Protein AF-A0A358PGA5-F1 (afdb_monomer_lite)

Radius of gyration: 13.99 Å; chains: 1; bounding box: 40×25×30 Å

Structure (mmCIF, N/CA/C/O backbone):
data_AF-A0A358PGA5-F1
#
_entry.id   AF-A0A358PGA5-F1
#
loop_
_atom_site.group_PDB
_atom_site.id
_atom_site.type_symbol
_atom_site.label_atom_id
_atom_site.label_alt_id
_atom_site.label_comp_id
_atom_site.label_asym_id
_atom_site.label_entity_id
_atom_site.label_seq_id
_atom_site.pdbx_PDB_ins_code
_atom_site.Cartn_x
_atom_site.Cartn_y
_atom_site.Cartn_z
_atom_site.occupancy
_atom_site.B_iso_or_equiv
_atom_site.auth_seq_id
_atom_site.auth_comp_id
_atom_site.auth_asym_id
_atom_site.auth_atom_id
_atom_site.pdbx_PDB_model_num
ATOM 1 N N . MET A 1 1 ? -3.396 7.005 -7.851 1.00 58.19 1 MET A N 1
ATOM 2 C CA . MET A 1 1 ? -2.504 7.133 -6.671 1.00 58.19 1 MET A CA 1
ATOM 3 C C . MET A 1 1 ? -2.902 8.210 -5.656 1.00 58.19 1 MET A C 1
ATOM 5 O O . MET A 1 1 ? -2.906 7.913 -4.468 1.00 58.19 1 MET A O 1
ATOM 9 N N . VAL A 1 2 ? -3.245 9.437 -6.076 1.00 62.94 2 VAL A N 1
ATOM 10 C CA . VAL A 1 2 ? -3.560 10.567 -5.164 1.00 62.94 2 VAL A CA 1
ATOM 11 C C . VAL A 1 2 ? -4.655 10.233 -4.138 1.00 62.94 2 VAL A C 1
ATOM 13 O O . VAL A 1 2 ? -4.516 10.547 -2.958 1.00 62.94 2 VAL A O 1
ATOM 16 N N . LEU A 1 3 ? -5.711 9.532 -4.565 1.00 62.84 3 LEU A N 1
ATOM 17 C CA . LEU A 1 3 ? -6.801 9.099 -3.686 1.00 62.84 3 LEU A CA 1
ATOM 18 C C . LEU A 1 3 ? -6.329 8.131 -2.588 1.00 62.84 3 LEU A C 1
ATOM 20 O O . LEU A 1 3 ? -6.672 8.313 -1.424 1.00 62.84 3 LEU A O 1
ATOM 24 N N . GLY A 1 4 ? -5.499 7.148 -2.950 1.00 61.44 4 GLY A N 1
ATOM 25 C CA . GLY A 1 4 ? -4.940 6.179 -2.009 1.00 61.44 4 GLY A CA 1
ATOM 26 C C . GLY A 1 4 ? -4.109 6.856 -0.922 1.00 61.44 4 GLY A C 1
ATOM 27 O O . GLY A 1 4 ? -4.345 6.601 0.252 1.00 61.44 4 GLY A O 1
ATOM 28 N N . ARG A 1 5 ? -3.226 7.793 -1.297 1.00 67.81 5 ARG A N 1
ATOM 29 C CA . ARG A 1 5 ? -2.420 8.580 -0.343 1.00 67.81 5 ARG A CA 1
ATOM 30 C C . ARG A 1 5 ? -3.267 9.423 0.614 1.00 67.81 5 ARG A C 1
ATOM 32 O O . ARG A 1 5 ? -2.954 9.546 1.795 1.00 67.81 5 ARG A O 1
ATOM 39 N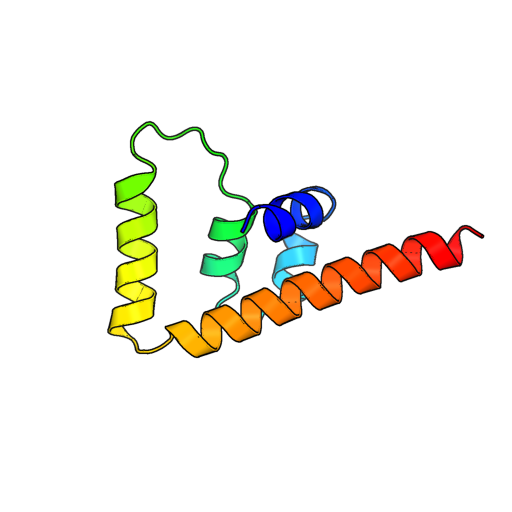 N . LYS A 1 6 ? -4.353 10.018 0.115 1.00 71.75 6 LYS A N 1
ATOM 40 C CA . LYS A 1 6 ? -5.250 10.860 0.924 1.00 71.75 6 LYS A CA 1
ATOM 41 C C . LYS A 1 6 ? -6.056 10.052 1.943 1.00 71.75 6 LYS A C 1
ATOM 43 O O . LYS A 1 6 ? -6.407 10.579 2.995 1.00 71.75 6 LYS A O 1
ATOM 48 N N . ILE A 1 7 ? -6.377 8.802 1.616 1.00 65.19 7 ILE A N 1
ATOM 49 C CA . ILE A 1 7 ? -7.085 7.892 2.518 1.00 65.19 7 ILE A CA 1
ATOM 50 C C . ILE A 1 7 ? -6.090 7.252 3.493 1.00 65.19 7 ILE A C 1
ATOM 52 O O . ILE A 1 7 ? -6.346 7.282 4.693 1.00 65.19 7 ILE A O 1
ATOM 56 N N . SER A 1 8 ? -4.940 6.756 3.017 1.00 64.94 8 SER A N 1
ATOM 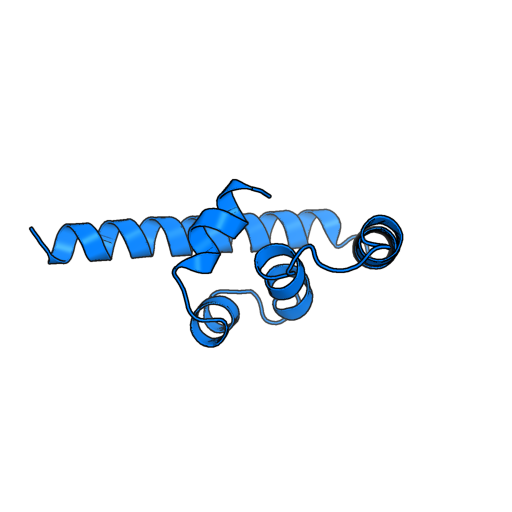57 C CA . SER A 1 8 ? -3.917 6.096 3.844 1.00 64.94 8 SER A CA 1
ATOM 58 C C . SER A 1 8 ? -3.323 7.010 4.915 1.00 64.94 8 SER A C 1
ATOM 60 O O . SER A 1 8 ? -3.033 6.531 6.005 1.00 64.94 8 SER A O 1
ATOM 62 N N . SER A 1 9 ? -3.199 8.317 4.662 1.00 73.00 9 SER A N 1
ATOM 63 C CA . SER A 1 9 ? -2.642 9.279 5.626 1.00 73.00 9 SER A CA 1
ATOM 64 C C . SER A 1 9 ? -3.434 9.395 6.934 1.00 73.00 9 SER A C 1
ATOM 66 O O . SER A 1 9 ? -2.893 9.876 7.929 1.00 73.00 9 SER A O 1
ATOM 68 N N . LYS A 1 10 ? -4.696 8.941 6.955 1.00 71.56 10 LYS A N 1
ATOM 69 C CA . LYS A 1 10 ? -5.542 8.885 8.159 1.00 71.56 10 LYS A CA 1
ATOM 70 C C . LYS A 1 10 ? -5.424 7.571 8.940 1.00 71.56 10 LYS A C 1
ATOM 72 O O . LYS A 1 10 ? -6.000 7.463 10.018 1.00 71.56 10 LYS A O 1
ATOM 77 N N . TYR A 1 11 ? -4.690 6.589 8.418 1.00 71.75 11 TYR A N 1
ATOM 78 C CA . TYR A 1 11 ? -4.486 5.284 9.041 1.00 71.75 11 TYR A CA 1
ATOM 79 C C . TYR A 1 11 ? -3.016 5.090 9.420 1.00 71.75 11 TYR A C 1
ATOM 81 O O . TYR A 1 11 ? -2.105 5.569 8.749 1.00 71.75 11 TYR A O 1
ATOM 89 N N . THR A 1 12 ? -2.761 4.362 10.509 1.00 79.12 12 THR A N 1
ATOM 90 C CA . THR A 1 12 ? -1.386 4.017 10.890 1.00 79.12 12 THR A CA 1
ATOM 91 C C . THR A 1 12 ? -0.786 3.026 9.890 1.00 79.12 12 THR A C 1
ATOM 93 O O . THR A 1 12 ? -1.492 2.170 9.352 1.00 79.12 12 THR A O 1
ATOM 96 N N . ARG A 1 13 ? 0.540 3.075 9.699 1.00 76.19 13 ARG A N 1
ATOM 97 C CA . ARG A 1 13 ? 1.288 2.103 8.873 1.00 76.19 13 ARG A CA 1
ATOM 98 C C . ARG A 1 13 ? 0.979 0.651 9.247 1.00 76.19 13 ARG A C 1
ATOM 100 O O . 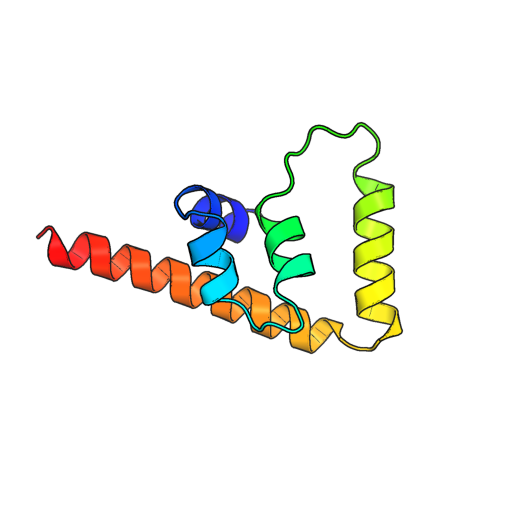ARG A 1 13 ? 0.727 -0.184 8.387 1.00 76.19 13 ARG A O 1
ATOM 107 N N . SER A 1 14 ? 0.895 0.373 10.550 1.00 81.00 14 SER A N 1
ATOM 108 C CA . SER A 1 14 ? 0.527 -0.948 11.075 1.00 81.00 14 SER A CA 1
ATOM 109 C C . SER A 1 14 ? -0.867 -1.396 10.614 1.00 81.00 14 SER A C 1
ATOM 111 O O . SER A 1 14 ? -1.045 -2.545 10.209 1.00 81.00 14 SER A O 1
ATOM 113 N N . ARG A 1 15 ? -1.858 -0.493 10.613 1.00 79.12 15 ARG A N 1
ATOM 114 C CA . ARG A 1 15 ? -3.222 -0.807 10.160 1.00 79.12 15 ARG A CA 1
ATOM 115 C C . ARG A 1 15 ? -3.302 -0.975 8.641 1.00 79.12 15 ARG A C 1
ATOM 117 O O . ARG A 1 15 ? -4.000 -1.871 8.171 1.00 79.12 15 ARG A O 1
ATOM 124 N N . LEU A 1 16 ? -2.533 -0.184 7.891 1.00 80.44 16 LEU A N 1
ATOM 125 C CA . LEU A 1 16 ? -2.393 -0.332 6.443 1.00 80.44 16 LEU A CA 1
ATOM 126 C C . LEU A 1 16 ? -1.828 -1.716 6.085 1.00 80.44 16 LEU A C 1
ATOM 128 O O . LEU A 1 16 ? -2.494 -2.469 5.382 1.00 80.44 16 LEU A O 1
ATOM 132 N N . ARG A 1 17 ? -0.676 -2.105 6.651 1.00 81.38 17 ARG A N 1
ATOM 133 C CA . ARG A 1 17 ? -0.039 -3.415 6.403 1.00 81.38 17 ARG A CA 1
ATOM 134 C C . ARG A 1 17 ? -0.949 -4.606 6.688 1.00 81.38 17 ARG A C 1
ATOM 136 O O . ARG A 1 17 ? -0.961 -5.553 5.916 1.00 81.38 17 ARG A O 1
ATOM 143 N N . LYS A 1 18 ? -1.739 -4.558 7.766 1.00 85.44 18 LYS A N 1
ATOM 144 C CA . LYS A 1 18 ? -2.693 -5.631 8.113 1.00 85.44 18 LYS A CA 1
ATOM 145 C C . LYS A 1 18 ? -3.815 -5.810 7.084 1.00 85.44 18 LYS A C 1
ATOM 147 O O . LYS A 1 18 ? -4.464 -6.848 7.069 1.00 85.44 18 LYS A O 1
ATOM 152 N N . THR A 1 19 ? -4.063 -4.794 6.263 1.00 79.88 19 THR A N 1
ATOM 153 C CA . THR A 1 19 ? -5.137 -4.781 5.259 1.00 79.88 19 THR A CA 1
ATOM 154 C C . THR A 1 19 ? -4.643 -5.246 3.883 1.00 79.88 19 THR A C 1
ATOM 156 O O . THR A 1 19 ? -5.452 -5.647 3.040 1.00 79.88 19 THR A O 1
ATOM 159 N N . LEU A 1 20 ? -3.326 -5.190 3.665 1.00 83.25 20 LEU A N 1
ATOM 160 C CA . LEU A 1 20 ? -2.658 -5.510 2.408 1.00 83.25 20 LEU A CA 1
ATOM 161 C C . LEU A 1 20 ? -2.363 -7.005 2.286 1.00 83.25 20 LEU A C 1
ATOM 163 O O . LEU A 1 20 ? -2.140 -7.696 3.277 1.00 83.25 20 LEU A O 1
ATOM 167 N N . ASP A 1 21 ? -2.307 -7.487 1.043 1.00 82.81 21 ASP A N 1
ATOM 168 C CA . ASP A 1 21 ? -1.718 -8.792 0.752 1.00 82.81 21 ASP A CA 1
ATOM 169 C C . ASP A 1 21 ? -0.244 -8.784 1.210 1.00 82.81 21 ASP A C 1
ATOM 171 O O . ASP A 1 21 ? 0.507 -7.894 0.791 1.00 82.81 21 ASP A O 1
ATOM 175 N N . PRO A 1 22 ? 0.204 -9.745 2.042 1.00 83.50 22 PRO A N 1
ATOM 176 C CA . PRO A 1 22 ? 1.581 -9.802 2.529 1.00 83.50 22 PRO A CA 1
ATOM 177 C C . PRO A 1 22 ? 2.637 -9.769 1.418 1.00 83.50 22 PRO A C 1
ATOM 179 O O . PRO A 1 22 ? 3.712 -9.210 1.629 1.00 83.50 22 PRO A O 1
ATOM 182 N N . ARG A 1 23 ? 2.330 -10.316 0.234 1.00 82.88 23 ARG A N 1
ATOM 183 C CA . ARG A 1 23 ?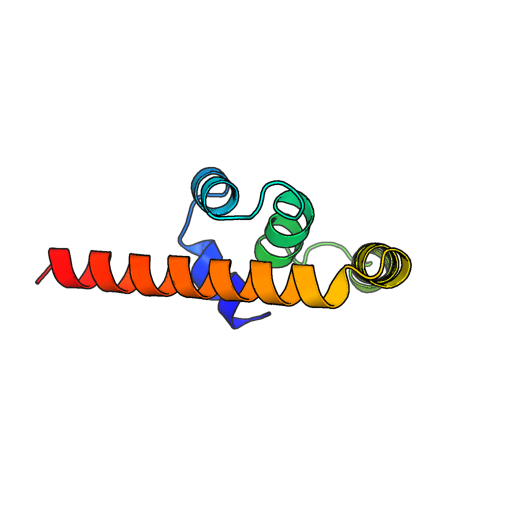 3.237 -10.357 -0.925 1.00 82.88 23 ARG A CA 1
ATOM 184 C C . ARG A 1 23 ? 3.526 -8.971 -1.493 1.00 82.88 23 ARG A C 1
ATOM 186 O O . ARG A 1 23 ? 4.622 -8.735 -1.985 1.00 82.88 23 ARG A O 1
ATOM 193 N N . PHE A 1 24 ? 2.560 -8.058 -1.409 1.00 81.62 24 PHE A N 1
ATOM 194 C CA . PHE A 1 24 ? 2.655 -6.709 -1.981 1.00 81.62 24 PHE A CA 1
ATOM 195 C C . PHE A 1 24 ? 2.639 -5.608 -0.918 1.00 81.62 24 PHE A C 1
ATOM 197 O O . PHE A 1 24 ? 2.722 -4.428 -1.254 1.00 81.62 24 PHE A O 1
ATOM 204 N N . SER A 1 25 ? 2.554 -5.978 0.364 1.00 84.25 25 SER A N 1
ATOM 205 C CA . SER A 1 25 ? 2.402 -5.043 1.478 1.00 84.25 25 SER A CA 1
ATOM 206 C C . SER A 1 25 ? 3.506 -3.997 1.517 1.00 84.25 25 SER A C 1
ATOM 208 O O . SER A 1 25 ? 3.201 -2.840 1.775 1.00 84.25 25 SER A O 1
ATOM 210 N N . TYR A 1 26 ? 4.758 -4.397 1.283 1.00 82.06 26 TYR A N 1
ATOM 211 C CA . TYR A 1 26 ? 5.897 -3.482 1.317 1.00 82.06 26 TYR A CA 1
ATOM 212 C C . TYR A 1 26 ? 5.793 -2.438 0.201 1.00 82.06 26 TYR A C 1
ATOM 214 O O . TYR A 1 26 ? 5.700 -1.251 0.478 1.00 82.06 26 TYR A O 1
ATOM 222 N N . ILE A 1 27 ? 5.677 -2.890 -1.051 1.00 80.94 27 ILE A N 1
ATOM 223 C CA . ILE A 1 27 ? 5.575 -2.014 -2.225 1.00 80.94 27 ILE A CA 1
ATOM 224 C C . ILE A 1 27 ? 4.365 -1.080 -2.108 1.00 80.94 27 ILE A C 1
ATOM 226 O O . ILE A 1 27 ? 4.488 0.124 -2.303 1.00 80.94 27 ILE A O 1
ATOM 230 N N . ILE A 1 28 ? 3.186 -1.602 -1.759 1.00 82.38 28 ILE A N 1
ATOM 231 C CA . ILE A 1 28 ? 1.970 -0.784 -1.669 1.00 82.38 28 ILE A CA 1
ATOM 232 C C . ILE A 1 28 ? 2.047 0.218 -0.506 1.00 82.38 28 ILE A C 1
ATOM 234 O O . ILE A 1 28 ? 1.592 1.353 -0.657 1.00 82.38 28 ILE A O 1
ATOM 238 N N . GLU A 1 29 ? 2.622 -0.157 0.640 1.00 81.88 29 GLU A N 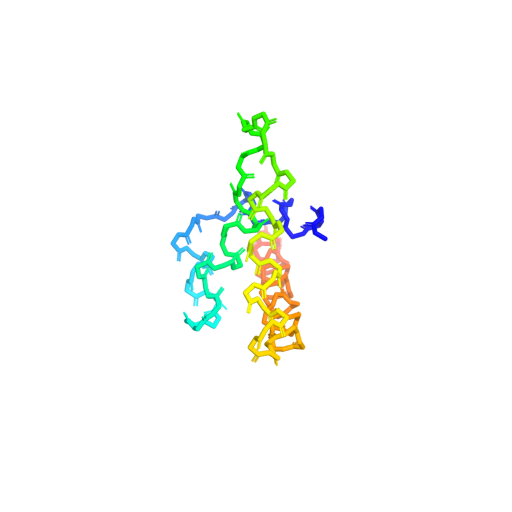1
ATOM 239 C CA . GLU A 1 29 ? 2.866 0.778 1.744 1.00 81.88 29 GLU A CA 1
ATOM 240 C C . GLU A 1 29 ? 3.792 1.914 1.309 1.00 81.88 29 GLU A C 1
ATOM 242 O O . GLU A 1 29 ? 3.470 3.082 1.540 1.00 81.88 29 GLU A O 1
ATOM 247 N N . GLU A 1 30 ? 4.888 1.585 0.634 1.00 79.38 30 GLU A N 1
ATOM 248 C CA . GLU A 1 30 ? 5.859 2.542 0.114 1.00 79.38 30 GLU A CA 1
ATOM 249 C C . GLU A 1 30 ? 5.181 3.525 -0.857 1.00 79.38 30 GLU A C 1
ATOM 251 O O . GLU A 1 30 ? 5.192 4.736 -0.643 1.00 79.38 30 GLU A O 1
ATOM 256 N N . LEU A 1 31 ? 4.435 3.014 -1.841 1.00 78.31 31 LEU A N 1
ATOM 257 C CA . LEU A 1 31 ? 3.674 3.800 -2.823 1.00 78.31 31 LEU A CA 1
ATOM 258 C C . LEU A 1 31 ? 2.634 4.750 -2.177 1.00 78.31 31 LEU A C 1
ATOM 260 O O . LEU A 1 31 ? 2.342 5.838 -2.700 1.00 78.31 31 LEU A O 1
ATOM 264 N N . LEU A 1 32 ? 2.044 4.338 -1.049 1.00 77.38 32 LEU A N 1
ATOM 265 C CA . LEU A 1 32 ? 0.995 5.070 -0.330 1.00 77.38 32 LEU A CA 1
ATOM 266 C C . LEU A 1 32 ? 1.512 5.977 0.792 1.00 77.38 32 LEU A C 1
ATOM 268 O O . LEU A 1 32 ? 0.747 6.823 1.264 1.00 77.38 32 LEU A O 1
ATOM 272 N N . THR A 1 33 ? 2.752 5.801 1.248 1.00 73.56 33 THR A N 1
ATOM 273 C CA . THR A 1 33 ? 3.310 6.539 2.395 1.00 73.56 33 THR A CA 1
ATOM 274 C C . THR A 1 33 ? 4.626 7.252 2.106 1.00 73.56 33 THR A C 1
ATOM 276 O O . THR A 1 33 ? 5.067 8.029 2.961 1.00 73.56 33 THR A O 1
ATOM 279 N N . ALA A 1 34 ? 5.219 7.055 0.924 1.00 67.50 34 ALA A N 1
ATOM 280 C CA . ALA A 1 34 ? 6.404 7.776 0.482 1.00 67.50 34 ALA A CA 1
ATOM 281 C C . ALA A 1 34 ? 6.192 9.287 0.642 1.00 67.50 34 ALA A C 1
ATOM 283 O O . ALA A 1 34 ? 5.281 9.888 0.060 1.00 67.50 34 ALA A O 1
ATOM 284 N N . ARG A 1 35 ? 7.036 9.903 1.477 1.00 60.53 35 ARG A N 1
ATOM 285 C CA . ARG A 1 35 ? 7.144 11.358 1.562 1.00 60.53 35 ARG A CA 1
ATOM 286 C C . ARG A 1 35 ? 7.945 11.816 0.352 1.00 60.53 35 ARG A C 1
ATOM 288 O O . ARG A 1 35 ? 9.046 11.329 0.125 1.00 60.53 35 ARG A O 1
ATOM 295 N N . VAL A 1 36 ? 7.375 12.752 -0.397 1.00 54.19 36 VAL A N 1
ATOM 296 C CA . VAL A 1 36 ? 7.921 13.356 -1.622 1.00 54.19 36 VAL A CA 1
ATOM 297 C C . VAL A 1 36 ? 9.098 14.290 -1.282 1.00 54.19 36 VAL A C 1
ATOM 299 O O . VAL A 1 36 ? 9.056 15.476 -1.571 1.00 54.19 36 VAL A O 1
ATOM 302 N N . ASN A 1 37 ? 10.112 13.784 -0.577 1.00 53.44 37 ASN A N 1
ATOM 303 C CA . ASN A 1 37 ? 11.240 14.580 -0.078 1.00 53.44 37 ASN A CA 1
ATOM 304 C C . ASN A 1 37 ? 12.592 14.153 -0.666 1.00 53.44 37 ASN A C 1
ATOM 306 O O . ASN A 1 37 ? 13.623 14.651 -0.223 1.00 53.44 37 ASN A O 1
ATOM 310 N N . PHE A 1 38 ? 12.611 13.255 -1.651 1.00 55.16 38 PHE A N 1
ATOM 311 C CA . PHE A 1 38 ? 13.837 12.896 -2.353 1.00 55.16 38 PHE A CA 1
ATOM 312 C C . PHE A 1 38 ? 13.896 13.631 -3.689 1.00 55.16 38 PHE A C 1
ATOM 314 O O . PHE A 1 38 ? 12.939 13.620 -4.455 1.00 55.16 38 PHE A O 1
ATOM 321 N N . HIS A 1 39 ? 15.034 14.268 -3.953 1.00 56.75 39 HIS A N 1
ATOM 322 C CA . HIS A 1 39 ? 15.332 14.978 -5.199 1.00 56.75 39 HIS A CA 1
ATOM 323 C C . HIS A 1 39 ? 15.419 14.054 -6.435 1.00 56.75 39 HIS A C 1
ATOM 325 O O . HIS A 1 39 ? 15.660 14.549 -7.526 1.00 56.75 39 HIS A O 1
ATOM 331 N N . ASP A 1 40 ? 15.194 12.747 -6.268 1.00 58.31 40 ASP A N 1
ATOM 332 C CA . ASP A 1 40 ? 15.390 11.706 -7.285 1.00 58.31 40 ASP A CA 1
ATOM 333 C C . ASP A 1 40 ? 14.210 10.709 -7.294 1.00 58.31 40 ASP A C 1
ATOM 335 O O . ASP A 1 40 ? 14.360 9.488 -7.269 1.00 58.31 40 ASP A O 1
ATOM 339 N N . LEU A 1 41 ? 12.991 11.252 -7.194 1.00 62.16 41 LEU A N 1
ATOM 340 C CA . LEU A 1 41 ? 11.757 10.471 -7.061 1.00 62.16 41 LEU A CA 1
ATOM 341 C C . LEU A 1 41 ? 11.534 9.522 -8.249 1.00 62.16 41 LEU A C 1
ATOM 343 O O . LEU A 1 41 ? 10.989 8.437 -8.059 1.00 62.16 41 LEU A O 1
ATOM 347 N N . ASP A 1 42 ? 11.950 9.940 -9.442 1.00 65.12 42 ASP A N 1
ATOM 348 C CA . ASP A 1 42 ? 11.670 9.230 -10.687 1.00 65.12 42 ASP A CA 1
ATOM 349 C C . ASP A 1 42 ? 12.442 7.902 -10.748 1.00 65.12 42 ASP A C 1
ATOM 351 O O . ASP A 1 42 ? 11.820 6.852 -10.898 1.00 65.12 42 ASP A O 1
ATOM 355 N N . GLY A 1 43 ? 13.748 7.901 -10.449 1.00 69.56 43 GLY A N 1
ATOM 356 C CA . GLY A 1 43 ? 14.560 6.676 -10.467 1.00 69.56 43 GLY A CA 1
ATOM 357 C C . GLY A 1 43 ? 14.127 5.627 -9.435 1.00 69.56 43 GLY A C 1
ATOM 358 O O . GLY A 1 43 ? 14.131 4.429 -9.711 1.00 69.56 43 GLY A O 1
ATOM 359 N N . TYR A 1 44 ? 13.677 6.062 -8.256 1.00 71.31 44 TYR A N 1
ATOM 360 C CA . TYR A 1 44 ? 13.183 5.148 -7.224 1.00 71.31 44 TYR A CA 1
ATOM 361 C C . TYR A 1 44 ? 11.869 4.455 -7.620 1.00 71.31 44 TYR A C 1
ATOM 363 O O . TYR A 1 44 ? 11.690 3.257 -7.383 1.00 71.31 44 TYR A O 1
ATOM 371 N N . TYR A 1 45 ? 10.929 5.198 -8.215 1.00 71.69 45 TYR A N 1
ATOM 372 C CA . TYR A 1 45 ? 9.683 4.602 -8.694 1.00 71.69 45 TYR A CA 1
ATOM 373 C C . TYR A 1 45 ? 9.914 3.713 -9.911 1.00 71.69 45 TYR A C 1
ATOM 375 O O . TYR A 1 45 ? 9.272 2.664 -9.998 1.00 71.69 45 TYR A O 1
ATOM 383 N N . ASP A 1 46 ? 10.838 4.087 -10.793 1.00 78.25 46 ASP A N 1
ATOM 384 C CA . ASP A 1 46 ? 11.196 3.288 -11.961 1.00 78.25 46 ASP A CA 1
ATOM 385 C C . ASP A 1 46 ? 11.711 1.904 -11.550 1.00 78.25 46 ASP A C 1
ATOM 387 O O . ASP A 1 46 ? 11.226 0.905 -12.073 1.00 78.25 46 ASP A O 1
ATOM 391 N N . GLU A 1 47 ? 12.566 1.791 -10.526 1.00 79.75 47 GLU A N 1
ATOM 392 C CA . GLU A 1 47 ? 13.021 0.480 -10.030 1.00 79.75 47 GLU A CA 1
ATOM 393 C C . GLU A 1 47 ? 11.880 -0.392 -9.478 1.00 79.75 47 GLU A C 1
ATOM 395 O O . GLU A 1 47 ? 11.843 -1.614 -9.697 1.00 79.75 47 GLU A O 1
ATOM 400 N N . ILE A 1 48 ? 10.927 0.223 -8.769 1.00 79.62 48 ILE A N 1
ATOM 401 C CA . ILE A 1 48 ? 9.745 -0.470 -8.244 1.00 79.62 48 ILE A CA 1
ATOM 402 C C . ILE A 1 48 ? 8.866 -0.951 -9.399 1.00 79.62 48 ILE A C 1
ATOM 404 O O . ILE A 1 48 ? 8.454 -2.116 -9.411 1.00 79.62 48 ILE A O 1
ATOM 408 N N . PHE A 1 49 ? 8.579 -0.084 -10.370 1.00 79.69 49 PHE A N 1
ATOM 409 C CA . PHE A 1 49 ? 7.756 -0.436 -11.522 1.00 79.69 49 PHE A CA 1
ATOM 410 C C . PHE A 1 49 ? 8.433 -1.488 -12.399 1.00 79.69 49 PHE A C 1
ATOM 412 O O . PHE A 1 49 ? 7.785 -2.473 -12.753 1.00 79.69 49 PHE A O 1
ATOM 419 N N . ASP A 1 50 ? 9.736 -1.374 -12.636 1.00 83.00 50 ASP A N 1
ATOM 420 C CA . ASP A 1 50 ? 10.523 -2.378 -13.347 1.00 83.00 50 ASP A CA 1
ATOM 421 C C . ASP A 1 50 ? 10.493 -3.726 -12.633 1.00 83.00 50 ASP A C 1
ATOM 423 O O . ASP A 1 50 ? 10.412 -4.773 -13.272 1.00 83.00 50 ASP A O 1
ATOM 427 N N . SER A 1 51 ? 10.560 -3.751 -11.300 1.00 81.38 51 SER A N 1
ATOM 428 C CA . SER A 1 51 ? 10.401 -4.995 -10.541 1.00 81.38 51 SER A CA 1
ATOM 429 C C . SER A 1 51 ? 9.009 -5.607 -10.746 1.00 81.38 51 SER A C 1
ATOM 431 O O . SER A 1 51 ? 8.895 -6.799 -11.032 1.00 81.38 51 SER A O 1
ATOM 433 N N . ILE A 1 52 ? 7.950 -4.799 -10.683 1.00 83.00 52 ILE A N 1
ATOM 434 C CA . ILE A 1 52 ? 6.565 -5.260 -10.866 1.00 83.00 52 ILE A CA 1
ATOM 435 C C . ILE A 1 52 ? 6.334 -5.804 -12.284 1.00 83.00 52 ILE A C 1
ATOM 437 O O . ILE A 1 52 ? 5.700 -6.851 -12.439 1.00 83.00 52 ILE A O 1
ATOM 441 N N . ILE A 1 53 ? 6.846 -5.109 -13.303 1.00 84.19 53 ILE A N 1
ATOM 442 C CA . ILE A 1 53 ? 6.684 -5.474 -14.716 1.00 84.19 53 ILE A CA 1
ATOM 443 C C . ILE A 1 53 ? 7.512 -6.720 -15.046 1.00 84.19 53 ILE A C 1
ATOM 445 O O . ILE A 1 53 ? 6.982 -7.653 -15.644 1.00 84.19 53 ILE A O 1
ATOM 449 N N . ARG A 1 54 ? 8.775 -6.793 -14.599 1.00 84.81 54 ARG A N 1
ATOM 450 C CA . ARG A 1 54 ? 9.655 -7.954 -14.853 1.00 84.81 54 ARG A CA 1
ATOM 451 C C . ARG A 1 54 ? 9.094 -9.272 -14.326 1.00 84.81 54 ARG A C 1
ATOM 453 O O . ARG A 1 54 ? 9.378 -10.317 -14.901 1.00 84.81 54 ARG A O 1
ATOM 460 N N . HIS A 1 55 ? 8.326 -9.229 -13.243 1.00 84.69 55 HIS A N 1
ATOM 461 C CA . HIS A 1 55 ? 7.748 -10.421 -12.623 1.00 84.69 55 HIS A CA 1
ATOM 462 C C . HIS A 1 55 ? 6.289 -10.679 -13.035 1.00 84.69 55 HIS A C 1
ATOM 464 O O . HIS A 1 55 ? 5.648 -11.545 -12.443 1.00 84.69 55 HIS A O 1
ATOM 470 N N . ASP A 1 56 ? 5.754 -9.929 -14.007 1.00 82.75 56 ASP A N 1
ATOM 471 C CA . ASP A 1 56 ? 4.355 -10.016 -14.452 1.00 82.75 56 ASP A CA 1
ATOM 472 C C . ASP A 1 56 ? 3.344 -9.891 -13.289 1.00 82.75 56 ASP A C 1
ATOM 474 O O . ASP A 1 56 ? 2.299 -10.540 -13.211 1.00 82.75 56 ASP A O 1
ATOM 478 N N . TYR A 1 57 ? 3.682 -9.047 -12.310 1.00 85.88 57 TYR A N 1
ATOM 479 C CA . TYR A 1 57 ? 2.865 -8.816 -11.118 1.00 85.88 57 TYR A CA 1
ATOM 480 C C . TYR A 1 57 ? 2.001 -7.566 -11.216 1.00 85.88 57 TYR A C 1
ATOM 482 O O . TYR A 1 57 ? 1.248 -7.285 -10.283 1.00 85.88 57 TYR A O 1
ATOM 490 N N . ALA A 1 58 ? 2.060 -6.840 -12.334 1.00 84.50 58 ALA A N 1
ATOM 491 C CA . ALA A 1 58 ? 1.332 -5.590 -12.534 1.00 84.50 58 ALA A CA 1
ATOM 492 C C . ALA A 1 58 ? -0.163 -5.730 -12.218 1.00 84.50 58 ALA A C 1
ATOM 494 O O . ALA A 1 58 ? -0.689 -4.990 -11.386 1.00 84.50 58 ALA A O 1
ATOM 495 N N . GLU A 1 59 ? -0.829 -6.730 -12.795 1.00 85.75 59 GLU A N 1
ATOM 496 C CA . GLU A 1 59 ? -2.255 -6.967 -12.557 1.00 85.75 59 GLU A CA 1
ATOM 497 C C . GLU A 1 59 ? -2.545 -7.274 -11.079 1.00 85.75 59 GLU A C 1
ATOM 499 O O . GLU A 1 59 ? -3.431 -6.676 -10.465 1.00 85.75 59 GLU A O 1
ATOM 504 N N . ARG A 1 60 ? -1.736 -8.143 -10.463 1.00 87.06 60 ARG A N 1
ATOM 505 C CA . ARG A 1 60 ? -1.901 -8.543 -9.056 1.00 87.06 60 ARG A CA 1
ATOM 506 C C . ARG A 1 60 ? -1.713 -7.364 -8.102 1.00 87.06 60 ARG A C 1
ATOM 508 O O . ARG A 1 60 ? -2.464 -7.229 -7.136 1.00 87.06 60 ARG A O 1
ATOM 515 N N . VAL A 1 61 ? -0.749 -6.492 -8.390 1.00 84.12 61 VAL A N 1
ATOM 516 C CA . VAL A 1 61 ? -0.490 -5.274 -7.615 1.00 84.12 61 VAL A CA 1
ATOM 517 C C . VAL A 1 61 ? -1.646 -4.284 -7.756 1.00 84.12 61 VAL A C 1
ATOM 519 O O . VAL A 1 61 ? -2.078 -3.718 -6.750 1.00 84.12 61 VAL A O 1
ATOM 522 N N . ILE A 1 62 ? -2.195 -4.100 -8.962 1.00 85.69 62 ILE A N 1
ATOM 523 C CA . ILE A 1 62 ? -3.348 -3.215 -9.197 1.00 85.69 62 ILE A CA 1
ATOM 524 C C . ILE A 1 62 ? -4.574 -3.696 -8.412 1.00 85.69 62 ILE A C 1
ATOM 526 O O . ILE A 1 62 ? -5.236 -2.887 -7.749 1.00 85.69 62 ILE A O 1
ATOM 530 N N . VAL A 1 63 ? -4.857 -5.000 -8.438 1.00 89.19 63 VAL A N 1
ATOM 531 C CA . VAL A 1 63 ? -5.967 -5.598 -7.679 1.00 89.19 63 VAL A CA 1
ATOM 532 C C . VAL A 1 63 ? -5.760 -5.402 -6.177 1.00 89.19 63 VAL A C 1
ATOM 534 O O . VAL A 1 63 ? -6.638 -4.855 -5.507 1.00 89.19 63 VAL A O 1
ATOM 537 N N . ALA A 1 64 ? -4.581 -5.752 -5.654 1.00 85.94 64 ALA A N 1
ATOM 538 C CA . ALA A 1 64 ? -4.264 -5.602 -4.234 1.00 85.94 64 ALA A CA 1
ATOM 539 C C . ALA A 1 64 ? -4.359 -4.138 -3.762 1.00 85.94 64 ALA A C 1
ATOM 541 O O . ALA A 1 64 ? -4.895 -3.861 -2.687 1.00 85.94 64 ALA A O 1
ATOM 542 N N . LEU A 1 65 ? -3.898 -3.188 -4.582 1.00 84.44 65 LEU A N 1
ATOM 543 C CA . LEU A 1 65 ? -4.007 -1.756 -4.301 1.00 84.44 65 LEU A CA 1
ATOM 544 C C . LEU A 1 65 ? -5.470 -1.289 -4.284 1.00 84.44 65 LEU A C 1
ATOM 546 O O . LEU A 1 65 ? -5.873 -0.527 -3.402 1.00 84.44 65 LEU A O 1
ATOM 550 N N . THR A 1 66 ? -6.270 -1.747 -5.245 1.00 85.81 66 THR A N 1
ATOM 551 C CA . THR A 1 66 ? -7.692 -1.395 -5.354 1.00 85.81 66 THR A CA 1
ATOM 552 C C . THR A 1 66 ? -8.481 -1.916 -4.158 1.00 85.81 66 THR A C 1
ATOM 554 O O . THR A 1 66 ? -9.274 -1.178 -3.567 1.00 85.81 66 THR A O 1
ATOM 557 N N . ASP A 1 67 ? -8.222 -3.153 -3.742 1.00 85.62 67 ASP A N 1
ATOM 558 C CA . ASP A 1 67 ? -8.860 -3.745 -2.569 1.00 85.62 67 ASP A CA 1
ATOM 559 C C . ASP A 1 67 ? -8.450 -3.054 -1.270 1.00 85.62 67 ASP A C 1
ATOM 561 O O . ASP A 1 67 ? -9.298 -2.832 -0.402 1.00 85.62 67 ASP A O 1
ATOM 565 N N . ALA A 1 68 ? -7.189 -2.635 -1.149 1.00 83.12 68 ALA A N 1
ATOM 566 C CA . ALA A 1 68 ? -6.737 -1.837 -0.016 1.00 83.12 68 ALA A CA 1
ATOM 567 C C . ALA A 1 68 ? -7.504 -0.512 0.078 1.00 83.12 68 ALA A C 1
ATOM 569 O O . ALA A 1 68 ? -8.048 -0.180 1.131 1.00 83.12 68 ALA A O 1
ATOM 570 N N . ILE A 1 69 ? -7.606 0.225 -1.034 1.00 82.25 69 ILE A N 1
ATOM 571 C CA . ILE A 1 69 ? -8.335 1.500 -1.086 1.00 82.25 69 ILE A CA 1
ATOM 572 C C . ILE A 1 69 ? -9.811 1.290 -0.739 1.00 82.25 69 ILE A C 1
ATOM 574 O O . ILE A 1 69 ? -10.363 2.062 0.045 1.00 82.25 69 ILE A O 1
ATOM 578 N N . LYS A 1 70 ? -10.440 0.237 -1.274 1.00 84.00 70 LYS A N 1
ATOM 579 C CA . LYS A 1 70 ? -11.843 -0.099 -1.005 1.00 84.00 70 LYS A CA 1
ATOM 580 C C . LYS A 1 70 ? -12.075 -0.394 0.477 1.00 84.00 70 LYS A C 1
ATOM 582 O O . LYS A 1 70 ? -12.968 0.202 1.072 1.00 84.00 70 LYS A O 1
ATOM 587 N N . LYS A 1 71 ? -11.243 -1.241 1.093 1.00 83.50 71 LYS A N 1
ATOM 588 C CA . LYS A 1 71 ? -11.334 -1.565 2.528 1.00 83.50 71 LYS A CA 1
ATOM 589 C C . LYS A 1 71 ? -11.156 -0.324 3.396 1.00 83.50 71 LYS A C 1
ATOM 591 O O . LYS A 1 71 ? -11.972 -0.091 4.277 1.00 83.50 71 LYS A O 1
ATOM 596 N N . LEU A 1 72 ? -10.155 0.509 3.112 1.00 79.50 72 LEU A N 1
ATOM 597 C CA . LEU A 1 72 ? -9.924 1.748 3.863 1.00 79.50 72 LEU A CA 1
ATOM 598 C C . LEU A 1 72 ? -11.0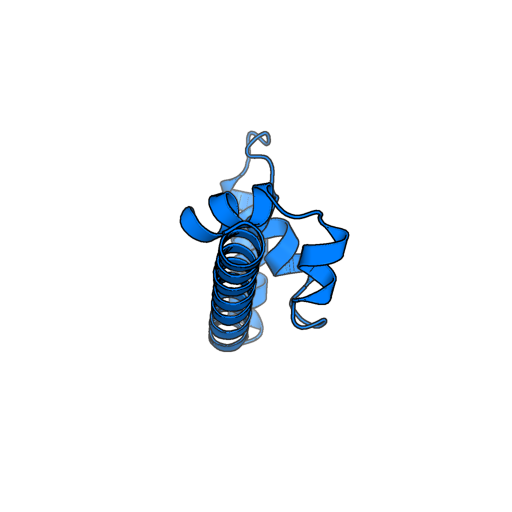67 2.762 3.679 1.00 79.50 72 LEU A C 1
ATOM 600 O O . LEU A 1 72 ? -11.440 3.454 4.621 1.00 79.50 72 LEU A O 1
ATOM 604 N N . ALA A 1 73 ? -11.655 2.854 2.484 1.00 79.81 73 ALA A N 1
ATOM 605 C CA . ALA A 1 73 ? -12.801 3.727 2.232 1.00 79.81 73 ALA A CA 1
ATOM 606 C C . ALA A 1 73 ? -14.067 3.255 2.968 1.00 79.81 73 ALA A C 1
ATOM 608 O O . ALA A 1 73 ? -14.776 4.075 3.551 1.00 79.81 73 ALA A O 1
ATOM 609 N N . VAL A 1 74 ? -14.330 1.946 2.974 1.00 80.44 74 VAL A N 1
ATOM 610 C CA . VAL A 1 74 ? -15.465 1.340 3.687 1.00 80.44 74 VAL A CA 1
ATOM 611 C C . VAL A 1 74 ? -15.282 1.442 5.198 1.00 80.44 74 VAL A C 1
ATOM 613 O O . VAL A 1 74 ? -16.229 1.764 5.907 1.00 80.44 74 VAL A O 1
ATOM 616 N N . ASP A 1 75 ? -14.070 1.231 5.701 1.00 75.19 75 ASP A N 1
ATOM 617 C CA . ASP A 1 75 ? -13.744 1.386 7.118 1.00 75.19 75 ASP A CA 1
ATOM 618 C C . ASP A 1 75 ? -13.966 2.836 7.584 1.00 75.19 75 ASP A C 1
ATOM 620 O O . ASP A 1 75 ? -14.529 3.076 8.647 1.00 75.19 75 ASP A O 1
ATOM 624 N N . LYS A 1 76 ? -13.644 3.825 6.736 1.00 69.56 76 LYS A N 1
ATOM 625 C CA . LYS A 1 76 ? -13.997 5.229 6.990 1.00 69.56 76 LYS A CA 1
ATOM 626 C C . LYS A 1 76 ? -15.510 5.454 7.053 1.00 69.56 76 LYS A C 1
ATOM 628 O O . LYS A 1 76 ? -15.956 6.250 7.874 1.00 69.56 76 LYS A O 1
ATOM 633 N N . LEU A 1 77 ? -16.282 4.811 6.176 1.00 67.88 77 LEU A N 1
ATOM 634 C CA . LEU A 1 77 ? -17.739 4.952 6.157 1.00 67.88 77 LEU A CA 1
ATOM 635 C C . LEU A 1 77 ? -18.373 4.357 7.423 1.00 67.88 77 LEU A C 1
ATOM 637 O O . LEU A 1 77 ? -19.240 4.999 8.004 1.00 67.88 77 LEU A O 1
ATOM 641 N N . HIS A 1 78 ? -17.890 3.201 7.890 1.00 65.62 78 HIS A N 1
ATOM 642 C CA . HIS A 1 78 ? -18.327 2.603 9.159 1.00 65.62 78 HIS A CA 1
ATOM 643 C C . HIS A 1 78 ? -17.998 3.495 10.360 1.00 65.62 78 HIS A C 1
ATOM 645 O O . HIS A 1 78 ? -18.860 3.702 11.200 1.00 65.62 78 HIS A O 1
ATOM 651 N N . ILE A 1 79 ? -16.805 4.106 10.403 1.00 63.50 79 ILE A N 1
ATOM 652 C CA . ILE A 1 79 ? -16.450 5.063 11.468 1.00 63.50 79 ILE A CA 1
ATOM 653 C C . ILE A 1 79 ? -17.423 6.251 11.499 1.00 63.50 79 ILE A C 1
ATOM 655 O O . ILE A 1 79 ? -17.764 6.726 12.573 1.00 63.50 79 ILE A O 1
ATOM 659 N N . VAL A 1 80 ? -17.864 6.753 10.340 1.00 64.81 80 VAL A N 1
ATOM 660 C CA . VAL A 1 80 ? -18.866 7.832 10.289 1.00 64.81 80 VAL A CA 1
ATOM 661 C C . VAL A 1 80 ? -20.246 7.323 10.714 1.00 64.81 80 VAL A C 1
ATOM 663 O O . VAL A 1 80 ? -20.955 8.051 11.397 1.00 64.81 80 VAL A O 1
ATOM 666 N N . GLY A 1 81 ? -20.611 6.095 10.341 1.00 63.00 81 GLY A N 1
ATOM 667 C CA . GLY A 1 81 ? -21.877 5.466 10.720 1.00 63.00 81 GLY A CA 1
ATOM 668 C C . GLY A 1 81 ? -22.009 5.166 12.215 1.00 63.00 81 GLY A C 1
ATOM 669 O O . GLY A 1 81 ? -23.091 5.331 12.742 1.00 63.00 81 GLY A O 1
ATOM 670 N N . ASP A 1 82 ? -20.929 4.804 12.911 1.00 66.31 82 ASP A N 1
ATOM 671 C CA . ASP A 1 82 ? -20.948 4.571 14.369 1.00 66.31 82 ASP A CA 1
ATOM 672 C C . ASP A 1 82 ? -21.028 5.875 15.196 1.00 66.31 82 ASP A C 1
ATOM 674 O O . ASP A 1 82 ? -21.255 5.836 16.405 1.00 66.31 82 ASP A O 1
ATOM 678 N N . ILE A 1 83 ? -20.796 7.037 14.572 1.00 61.56 83 ILE A N 1
ATOM 679 C CA . ILE A 1 83 ? -20.832 8.355 15.234 1.00 61.56 83 ILE A CA 1
ATOM 680 C C . ILE A 1 83 ? -22.241 8.981 15.204 1.00 61.56 83 ILE A C 1
ATOM 682 O O . ILE A 1 83 ? -22.514 9.877 16.006 1.00 61.56 83 ILE A O 1
ATOM 686 N N . TYR A 1 84 ? -23.118 8.533 14.304 1.00 49.31 84 TYR A N 1
ATOM 687 C CA . TYR A 1 84 ? -24.462 9.081 14.075 1.00 49.31 84 TYR A CA 1
ATOM 688 C C . TYR A 1 84 ? -25.552 8.056 14.378 1.00 49.31 84 TYR A C 1
ATOM 690 O O . TYR A 1 84 ? -26.625 8.494 14.848 1.00 49.31 84 TYR A O 1
#

Sequence (84 aa):
MVLGRKISSKYTRSRLRKTLDPRFSYIIEELLTARVNFHDLDGYYDEIFDSIIRHDYAERVIVALTDAIKKLAVDKLHIVGDIY

Foldseek 3Di:
DVLLLVLCVVDDLVVLLVQFDVVCSVVLSCVNPPDPPDPPVPVVVVVSVCVCVVVVNVVVNVVRNVSSSVVSVVVVVVVVVVVD

pLDDT: mean 75.22, std 9.83, range [49.31, 89.19]

Secondary structure (DSSP, 8-state):
-HHHHHHHTTS-HHHHHHHS-TTTHHHHHHHHH--S--TTHHHHHHHHHHHHHHTT-HHHHHHHHHHHHHHHHHHHHHHHHTT-